Protein AF-A0A2P2JLP2-F1 (afdb_monomer_lite)

Sequence (173 aa):
MVKIVRNCPPEFKEYYVQMQAAKRSQAPLPSQVKDDQTVLDKSVADQVSIWKSSRGLSDKVVTNHVCSGETCSYNQIGDAFICEKTGNVHVCDDTCREVIMDPANELLVCTISGRCFDRLLLPSEMETDNDQQQGGVTDEVEPFMGSGRFARAYLLGYNCDDEKELEAALRFC

InterPro domains:
  IPR052121 F-box Protein Family Substrate Recognition Components [PTHR46550] (1-171)

Structure (mmCIF, N/CA/C/O backbone):
data_AF-A0A2P2JLP2-F1
#
_entry.id   AF-A0A2P2JLP2-F1
#
loop_
_atom_site.group_PDB
_atom_site.id
_atom_site.type_symbol
_atom_site.label_atom_id
_atom_site.label_alt_id
_atom_site.label_comp_id
_atom_site.label_asym_id
_atom_site.label_entity_id
_atom_site.label_seq_id
_atom_site.pdbx_PDB_ins_code
_atom_site.Cartn_x
_atom_site.Cartn_y
_atom_site.Cartn_z
_atom_site.occupancy
_atom_site.B_iso_or_equiv
_atom_site.auth_seq_id
_atom_site.auth_comp_id
_atom_site.auth_asym_id
_atom_site.auth_atom_id
_atom_site.pdbx_PDB_model_num
ATOM 1 N N . MET A 1 1 ? -31.119 5.084 48.949 1.00 47.19 1 MET A N 1
ATOM 2 C CA . MET A 1 1 ? -30.765 3.724 49.418 1.00 47.19 1 MET A CA 1
ATOM 3 C C . MET A 1 1 ? -31.632 2.709 48.691 1.00 47.19 1 MET A C 1
ATOM 5 O O . MET A 1 1 ? -32.851 2.823 48.710 1.00 47.19 1 MET A O 1
ATOM 9 N N . VAL A 1 2 ? -30.984 1.821 47.940 1.00 48.03 2 VAL A N 1
ATOM 10 C CA . VAL A 1 2 ? -31.560 0.999 46.865 1.00 48.03 2 VAL A CA 1
ATOM 11 C C . VAL A 1 2 ? -32.490 -0.090 47.419 1.00 48.03 2 VAL A C 1
ATOM 13 O O . VAL A 1 2 ? -32.159 -0.766 48.387 1.00 48.03 2 VAL A O 1
ATOM 16 N N . LYS A 1 3 ? -33.651 -0.270 46.776 1.00 55.19 3 LYS A N 1
ATOM 17 C CA . LYS A 1 3 ? -34.741 -1.205 47.128 1.00 55.19 3 LYS A CA 1
ATOM 18 C C . LYS A 1 3 ? -34.340 -2.694 47.223 1.00 55.19 3 LYS A C 1
ATOM 20 O O . LYS A 1 3 ? -35.139 -3.484 47.710 1.00 55.19 3 LYS A O 1
ATOM 25 N N . ILE A 1 4 ? -33.134 -3.074 46.794 1.00 56.56 4 ILE A N 1
ATOM 26 C CA . ILE A 1 4 ? -32.691 -4.473 46.648 1.00 56.56 4 ILE A CA 1
ATOM 27 C C . ILE A 1 4 ? -32.488 -5.168 48.005 1.00 56.56 4 ILE A C 1
ATOM 29 O O . ILE A 1 4 ? -32.814 -6.340 48.147 1.00 56.56 4 ILE A O 1
ATOM 33 N N . VAL A 1 5 ? -32.058 -4.445 49.045 1.00 59.44 5 VAL A N 1
ATOM 34 C CA . VAL A 1 5 ? -31.789 -5.047 50.371 1.00 59.44 5 VAL A CA 1
ATOM 35 C C . VAL A 1 5 ? -33.077 -5.302 51.180 1.00 59.44 5 VAL A C 1
ATOM 37 O O . VAL A 1 5 ? -33.027 -5.893 52.255 1.00 59.44 5 VAL A O 1
ATOM 40 N N . ARG A 1 6 ? -34.254 -4.876 50.691 1.00 63.59 6 ARG A N 1
ATOM 41 C CA . ARG A 1 6 ? -35.529 -5.063 51.414 1.00 63.59 6 ARG A CA 1
ATOM 42 C C . ARG A 1 6 ? -36.109 -6.478 51.305 1.00 63.59 6 ARG A C 1
ATOM 44 O O . ARG A 1 6 ? -36.812 -6.874 52.224 1.00 63.59 6 ARG A O 1
ATOM 51 N N . ASN A 1 7 ? -35.784 -7.233 50.252 1.00 70.69 7 ASN A N 1
ATOM 52 C CA . ASN A 1 7 ? -36.360 -8.563 49.980 1.00 70.69 7 ASN A CA 1
ATOM 53 C C . ASN A 1 7 ? -35.335 -9.710 50.104 1.00 70.69 7 ASN A C 1
ATOM 55 O O . ASN A 1 7 ? -35.496 -10.759 49.488 1.00 70.69 7 ASN A O 1
ATOM 59 N N . CYS A 1 8 ? -34.260 -9.508 50.866 1.00 72.12 8 CYS A N 1
ATOM 60 C CA . CYS A 1 8 ? -33.203 -10.501 51.052 1.00 72.12 8 CYS A CA 1
ATOM 61 C C . CYS A 1 8 ? -33.452 -11.347 52.316 1.00 72.12 8 CYS A C 1
ATOM 63 O O . CYS A 1 8 ? -33.751 -10.759 53.362 1.00 72.12 8 CYS A O 1
ATOM 65 N N . PRO A 1 9 ? -33.261 -12.683 52.275 1.00 84.12 9 PRO A N 1
ATOM 66 C CA . PRO A 1 9 ? -33.209 -13.509 53.480 1.00 84.12 9 PRO A CA 1
ATOM 67 C C . PRO A 1 9 ? -32.159 -12.974 54.471 1.00 84.12 9 PRO A C 1
ATOM 69 O O . PRO A 1 9 ? -31.091 -12.526 54.040 1.00 84.12 9 PRO A O 1
ATOM 72 N N . PRO A 1 10 ? -32.424 -13.000 55.790 1.00 80.75 10 PRO A N 1
ATOM 73 C CA . PRO A 1 10 ? -31.551 -12.370 56.784 1.00 80.75 10 PRO A CA 1
ATOM 74 C C . PRO A 1 10 ? -30.131 -12.951 56.773 1.00 80.75 10 PRO A C 1
ATOM 76 O O . PRO A 1 10 ? -29.173 -12.208 56.963 1.00 80.75 10 PRO A O 1
ATOM 79 N N . GLU A 1 11 ? -30.004 -14.238 56.454 1.00 87.38 11 GLU A N 1
ATOM 80 C CA . GLU A 1 11 ? -28.748 -14.996 56.401 1.00 87.38 11 GLU A CA 1
ATOM 81 C C . GLU A 1 11 ? -27.769 -14.478 55.339 1.00 87.38 11 GLU A C 1
ATOM 83 O O . GLU A 1 11 ? -26.558 -14.564 55.515 1.00 87.38 11 GLU A O 1
ATOM 88 N N . PHE A 1 12 ? -28.274 -13.877 54.255 1.00 82.81 12 PHE A N 1
ATOM 89 C CA . PHE A 1 12 ? -27.436 -13.392 53.154 1.00 82.81 12 PHE A CA 1
ATOM 90 C C . PHE A 1 12 ? -27.274 -11.873 53.122 1.00 82.81 12 PHE A C 1
ATOM 92 O O . PHE A 1 12 ? -26.545 -11.336 52.287 1.00 82.81 12 PHE A O 1
ATOM 99 N N . LYS A 1 13 ? -27.938 -11.154 54.030 1.00 83.56 13 LYS A N 1
ATOM 100 C CA . LYS A 1 13 ? -28.022 -9.690 54.000 1.00 83.56 13 LYS A CA 1
ATOM 101 C C . LYS A 1 13 ? -26.647 -9.024 54.027 1.00 83.56 13 LYS A C 1
ATOM 103 O O . LYS A 1 13 ? -26.425 -8.050 53.311 1.00 83.56 13 LYS A O 1
ATOM 108 N N . GLU A 1 14 ? -25.728 -9.565 54.817 1.00 83.88 14 GLU A N 1
ATOM 109 C CA . GLU A 1 14 ? -24.371 -9.040 54.962 1.00 83.88 14 GLU A CA 1
ATOM 110 C C . GLU A 1 14 ? -23.555 -9.203 53.671 1.00 83.88 14 GLU A C 1
ATOM 112 O O . GLU A 1 14 ? -22.922 -8.248 53.214 1.00 83.88 14 GLU A O 1
ATOM 117 N N . TYR A 1 15 ? -23.688 -10.349 52.995 1.00 81.69 15 TYR A N 1
ATOM 118 C CA . TYR A 1 15 ? -23.082 -10.581 51.682 1.00 81.69 15 TYR A CA 1
ATOM 119 C C . TYR A 1 15 ? -23.616 -9.613 50.618 1.00 81.69 15 TYR A C 1
ATOM 121 O O . TYR A 1 15 ? -22.833 -9.050 49.854 1.00 81.69 15 TYR A O 1
ATOM 129 N N . TYR A 1 16 ? -24.927 -9.345 50.586 1.00 80.06 16 TYR A N 1
ATOM 130 C CA . TYR A 1 16 ? -25.502 -8.384 49.634 1.00 80.06 16 TYR A CA 1
ATOM 131 C C . TYR A 1 16 ? -25.070 -6.937 49.906 1.00 80.06 16 TYR A C 1
ATOM 133 O O . TYR A 1 16 ? -24.865 -6.173 48.960 1.00 80.06 16 TYR A O 1
ATOM 141 N N . VAL A 1 17 ? -24.883 -6.558 51.175 1.00 82.62 17 VAL A N 1
ATOM 142 C CA . VAL A 1 17 ? -24.336 -5.242 51.546 1.00 82.62 17 VAL A CA 1
ATOM 143 C C . VAL A 1 17 ? -22.890 -5.108 51.067 1.00 82.62 17 VAL A C 1
ATOM 145 O O . VAL A 1 17 ? -22.550 -4.106 50.436 1.00 82.62 17 VAL A O 1
ATOM 148 N N . GLN A 1 18 ? -22.056 -6.127 51.292 1.00 83.50 18 GLN A N 1
ATOM 149 C CA . GLN A 1 18 ? -20.671 -6.145 50.815 1.00 83.50 18 GLN A CA 1
ATOM 150 C C . GLN A 1 18 ? -20.589 -6.136 49.282 1.00 83.50 18 GLN A C 1
ATOM 152 O O . GLN A 1 18 ? -19.786 -5.397 48.714 1.00 83.50 18 GLN A O 1
ATOM 157 N N . MET A 1 19 ? -21.455 -6.887 48.595 1.00 80.75 19 MET A N 1
ATOM 158 C CA . MET A 1 19 ? -21.520 -6.917 47.131 1.00 80.75 19 MET A CA 1
ATOM 159 C C . MET A 1 19 ? -21.880 -5.545 46.547 1.00 80.75 19 MET A C 1
ATOM 161 O O . MET A 1 19 ? -21.266 -5.104 45.572 1.00 80.75 19 MET A O 1
ATOM 165 N N . GLN A 1 20 ? -22.831 -4.839 47.170 1.00 78.12 20 GLN A N 1
ATOM 166 C CA . GLN A 1 20 ? -23.214 -3.489 46.763 1.00 78.12 20 GLN A CA 1
ATOM 167 C C . GLN A 1 20 ? -22.106 -2.466 47.054 1.00 78.12 20 GLN A C 1
ATOM 169 O O . GLN A 1 20 ? -21.838 -1.607 46.214 1.00 78.12 20 GLN A O 1
ATOM 174 N N . ALA A 1 21 ? -21.440 -2.570 48.207 1.00 81.38 21 ALA A N 1
ATOM 175 C CA . ALA A 1 21 ? -20.306 -1.716 48.558 1.00 81.38 21 ALA A CA 1
ATOM 176 C C . ALA A 1 21 ? -19.130 -1.904 47.586 1.00 81.38 21 ALA A C 1
ATOM 178 O O . ALA A 1 21 ? -18.504 -0.931 47.172 1.00 81.38 21 ALA A O 1
ATOM 179 N N . ALA A 1 22 ? -18.886 -3.146 47.163 1.00 80.81 22 ALA A N 1
ATOM 180 C CA . ALA A 1 22 ? -17.838 -3.490 46.213 1.00 80.81 22 ALA A CA 1
ATOM 181 C C . ALA A 1 22 ? -18.178 -3.127 44.756 1.00 80.81 22 ALA A C 1
ATOM 183 O O . ALA A 1 22 ? -17.314 -3.266 43.894 1.00 80.81 22 ALA A O 1
ATOM 184 N N . LYS A 1 23 ? -19.422 -2.708 44.460 1.00 75.00 23 LYS A N 1
ATOM 185 C CA . LYS A 1 23 ? -19.925 -2.371 43.111 1.00 75.00 23 LYS A CA 1
ATOM 186 C C . LYS A 1 23 ? -19.649 -3.439 42.036 1.00 75.00 23 LYS A C 1
ATOM 188 O O . LYS A 1 23 ? -19.730 -3.141 40.850 1.00 75.00 23 LYS A O 1
ATOM 193 N N . ARG A 1 24 ? -19.369 -4.692 42.426 1.00 65.44 24 ARG A N 1
ATOM 194 C CA . ARG A 1 24 ? -18.907 -5.767 41.519 1.00 65.44 24 ARG A CA 1
ATOM 195 C C . ARG A 1 24 ? -19.910 -6.127 40.422 1.00 65.44 24 ARG A C 1
ATOM 197 O O . ARG A 1 24 ? -19.515 -6.666 39.399 1.00 65.44 24 ARG A O 1
ATOM 204 N N . SER A 1 25 ? -21.189 -5.837 40.638 1.00 66.94 25 SER A N 1
ATOM 205 C CA . SER A 1 25 ? -22.283 -6.107 39.701 1.00 66.94 25 SER A CA 1
ATOM 206 C C . SER A 1 25 ? -22.860 -4.841 39.057 1.00 66.94 25 SER A C 1
ATOM 208 O O . SER A 1 25 ? -23.899 -4.912 38.405 1.00 66.94 25 SER A O 1
ATOM 210 N N . GLN A 1 26 ? -22.249 -3.671 39.274 1.00 71.31 26 GLN A N 1
ATOM 211 C CA . GLN A 1 26 ? -22.705 -2.419 38.680 1.00 71.31 26 GLN A CA 1
ATOM 212 C C . GLN A 1 26 ? -21.842 -2.105 37.458 1.00 71.31 26 GLN A C 1
ATOM 214 O O . GLN A 1 26 ? -20.636 -1.906 37.589 1.00 71.31 26 GLN A O 1
ATOM 219 N N . ALA A 1 27 ? -22.463 -2.041 36.278 1.00 73.50 27 ALA A N 1
ATOM 220 C CA . ALA A 1 27 ? -21.792 -1.516 35.096 1.00 73.50 27 ALA A CA 1
ATOM 221 C C . ALA A 1 27 ? -21.306 -0.081 35.392 1.00 73.50 27 ALA A C 1
ATOM 223 O O . ALA A 1 27 ? -22.061 0.691 36.003 1.00 73.50 27 ALA A O 1
ATOM 224 N N . PRO A 1 28 ? -20.071 0.286 35.007 1.00 75.00 28 PRO A N 1
ATOM 225 C CA . PRO A 1 28 ? -19.600 1.657 35.134 1.00 75.00 28 PRO A CA 1
ATOM 226 C C . PRO A 1 28 ? -20.575 2.618 34.449 1.00 75.00 28 PRO A C 1
ATOM 228 O O . PRO A 1 28 ? -21.201 2.279 33.444 1.00 75.00 28 PRO A O 1
ATOM 231 N N . LEU A 1 29 ? -20.722 3.826 34.993 1.00 76.31 29 LEU A N 1
ATOM 232 C CA . LEU A 1 29 ? -21.525 4.847 34.327 1.00 76.31 29 LEU A CA 1
ATOM 233 C C . LEU A 1 29 ? -20.858 5.214 32.992 1.00 76.31 29 LEU A C 1
ATOM 235 O O . LEU A 1 29 ? -19.636 5.350 32.980 1.00 76.31 29 LEU A O 1
ATOM 239 N N . PRO A 1 30 ? -21.613 5.467 31.907 1.00 69.56 30 PRO A N 1
ATOM 240 C CA . PRO A 1 30 ? -21.033 5.867 30.621 1.00 69.56 30 PRO A CA 1
ATOM 241 C C . PRO A 1 30 ? -20.102 7.087 30.717 1.00 69.56 30 PRO A C 1
ATOM 243 O O . PRO A 1 30 ? -19.126 7.175 29.994 1.00 69.56 30 PRO A O 1
ATOM 246 N N . SER A 1 31 ? -20.344 7.998 31.666 1.00 75.56 31 SER A N 1
ATOM 247 C CA . SER A 1 31 ? -19.477 9.155 31.939 1.00 75.56 31 SER A CA 1
ATOM 248 C C . SER A 1 31 ? -18.166 8.827 32.669 1.00 75.56 31 SER A C 1
ATOM 250 O O . SER A 1 31 ? -17.274 9.668 32.737 1.00 75.56 31 SER A O 1
ATOM 252 N N . GLN A 1 32 ? -18.060 7.638 33.268 1.00 71.06 32 GLN A N 1
ATOM 253 C CA . GLN A 1 32 ? -16.859 7.125 33.937 1.00 71.06 32 GLN A CA 1
ATOM 254 C C . GLN A 1 32 ? -16.049 6.193 33.034 1.00 71.06 32 GLN A C 1
ATOM 256 O O . GLN A 1 32 ? -14.883 5.925 33.327 1.00 71.06 32 GLN A O 1
ATOM 261 N N . VAL A 1 33 ? -16.654 5.707 31.950 1.00 68.88 33 VAL A N 1
ATOM 262 C CA . VAL A 1 33 ? -15.951 5.000 30.887 1.00 68.88 33 VAL A CA 1
ATOM 263 C C . VAL A 1 33 ? -15.323 6.063 29.991 1.00 68.88 33 VAL A C 1
ATOM 265 O O . VAL A 1 33 ? -16.008 6.724 29.217 1.00 68.88 33 VAL A O 1
ATOM 268 N N . LYS A 1 34 ? -14.012 6.280 30.122 1.00 64.25 34 LYS A N 1
ATOM 269 C CA . LYS A 1 34 ? -13.259 6.993 29.086 1.00 64.25 34 LYS A CA 1
ATOM 270 C C . LYS A 1 34 ? -13.116 6.052 27.890 1.00 64.25 34 LYS A C 1
ATOM 272 O O . LYS A 1 34 ? -12.135 5.322 27.803 1.00 64.25 34 LYS A O 1
ATOM 277 N N . ASP A 1 35 ? -14.094 6.083 26.989 1.00 58.56 35 ASP A N 1
ATOM 278 C CA . ASP A 1 35 ? -14.031 5.418 25.674 1.00 58.56 35 ASP A CA 1
ATOM 279 C C . ASP A 1 35 ? -13.001 6.065 24.725 1.00 58.56 35 ASP A C 1
ATOM 281 O O . ASP A 1 35 ? -12.793 5.597 23.604 1.00 58.56 35 ASP A O 1
ATOM 285 N N . ASP A 1 36 ? -12.293 7.100 25.192 1.00 56.56 36 ASP A N 1
ATOM 286 C CA . ASP A 1 36 ? -11.237 7.822 24.470 1.00 56.56 36 ASP A CA 1
ATOM 287 C C . ASP A 1 36 ? -10.042 6.933 24.056 1.00 56.56 36 ASP A C 1
ATOM 289 O O . ASP A 1 36 ? -9.145 7.392 23.351 1.00 56.56 36 ASP A O 1
ATOM 293 N N . GLN A 1 37 ? -10.001 5.672 24.501 1.00 56.06 37 GLN A N 1
ATOM 294 C CA . GLN A 1 37 ? -8.979 4.681 24.150 1.00 56.06 37 GLN A CA 1
ATOM 295 C C . GLN A 1 37 ? -9.568 3.393 23.578 1.00 56.06 37 GLN A C 1
ATOM 297 O O . GLN A 1 37 ? -8.967 2.324 23.691 1.00 56.06 37 GLN A O 1
ATOM 302 N N . THR A 1 38 ? -10.712 3.470 22.899 1.00 58.44 38 THR A N 1
ATOM 303 C CA . THR A 1 38 ? -10.917 2.513 21.812 1.00 58.44 38 THR A CA 1
ATOM 304 C C . THR A 1 38 ? -9.807 2.784 20.797 1.00 58.44 38 THR A C 1
ATOM 306 O O . THR A 1 38 ? -9.875 3.715 19.997 1.00 58.44 38 THR A O 1
ATOM 309 N N . VAL A 1 39 ? -8.702 2.038 20.907 1.00 59.53 39 VAL A N 1
ATOM 310 C CA . VAL A 1 39 ? -7.671 1.969 19.872 1.00 59.53 39 VAL A CA 1
ATOM 311 C C . VAL A 1 39 ? -8.372 1.334 18.683 1.00 59.53 39 VAL A C 1
ATOM 313 O O . VAL A 1 39 ? -8.396 0.122 18.517 1.00 59.53 39 VAL A O 1
ATOM 316 N N . LEU A 1 40 ? -9.082 2.163 17.924 1.00 64.12 40 LEU A N 1
ATOM 317 C CA . LEU A 1 40 ? -9.552 1.786 16.615 1.00 64.12 40 LEU A CA 1
ATOM 318 C C . LEU A 1 40 ? -8.276 1.616 15.808 1.00 64.12 40 LEU A C 1
ATOM 320 O O . LEU A 1 40 ? -7.573 2.600 15.560 1.00 64.12 40 LEU A O 1
ATOM 324 N N . ASP A 1 41 ? -7.963 0.373 15.454 1.00 67.56 41 ASP A N 1
ATOM 325 C CA . ASP A 1 41 ? -6.967 0.076 14.439 1.00 67.56 41 ASP A CA 1
ATOM 326 C C . ASP A 1 41 ? -7.446 0.742 13.149 1.00 67.56 41 ASP A C 1
ATOM 328 O O . ASP A 1 41 ? -8.289 0.230 12.414 1.00 67.56 41 ASP A O 1
ATOM 332 N N . LYS A 1 42 ? -6.983 1.974 12.936 1.00 78.44 42 LYS A N 1
ATOM 333 C CA . LYS A 1 42 ? -7.318 2.758 11.755 1.00 78.44 42 LYS A CA 1
ATOM 334 C C . LYS A 1 42 ? -6.727 2.034 10.564 1.00 78.44 42 LYS A C 1
ATOM 336 O O . LYS A 1 42 ? -5.518 1.778 10.545 1.00 78.44 42 LYS A O 1
ATOM 341 N N . SER A 1 43 ? -7.566 1.735 9.578 1.00 88.81 43 SER A N 1
ATOM 342 C CA . SER A 1 43 ? -7.105 1.111 8.344 1.00 88.81 43 SER A CA 1
ATOM 343 C C . SER A 1 43 ? -6.041 1.988 7.675 1.00 88.81 43 SER A C 1
ATOM 345 O O . SER A 1 43 ? -5.964 3.196 7.920 1.00 88.81 43 SER A O 1
ATOM 347 N N . VAL A 1 44 ? -5.226 1.407 6.792 1.00 89.50 44 VAL A N 1
ATOM 348 C CA . VAL A 1 44 ? -4.247 2.179 6.005 1.00 89.50 44 VAL A CA 1
ATOM 349 C C . VAL A 1 44 ? -4.941 3.326 5.258 1.00 89.50 44 VAL A C 1
ATOM 351 O O . VAL A 1 44 ? -4.441 4.448 5.251 1.00 89.50 44 VAL A O 1
ATOM 354 N N . ALA A 1 45 ? -6.148 3.096 4.731 1.00 88.00 45 ALA A N 1
ATOM 355 C CA . ALA A 1 45 ? -6.950 4.127 4.072 1.00 88.00 45 ALA A CA 1
ATOM 356 C C . ALA A 1 45 ? -7.338 5.286 5.013 1.00 88.00 45 ALA A C 1
ATOM 358 O O . ALA A 1 45 ? -7.279 6.457 4.619 1.00 88.00 45 ALA A O 1
ATOM 359 N N . ASP A 1 46 ? -7.678 4.989 6.269 1.00 89.88 46 ASP A N 1
ATOM 360 C CA . ASP A 1 46 ? -7.990 6.013 7.272 1.00 89.88 46 ASP A CA 1
ATOM 361 C C . ASP A 1 46 ? -6.744 6.822 7.643 1.00 89.88 46 ASP A C 1
ATOM 363 O O . ASP A 1 46 ? -6.795 8.050 7.736 1.00 89.88 46 ASP A O 1
ATOM 367 N N . GLN A 1 47 ? -5.603 6.151 7.811 1.00 90.06 47 GLN A N 1
ATOM 368 C CA . GLN A 1 47 ? -4.325 6.802 8.103 1.00 90.06 47 GLN A CA 1
ATOM 369 C C . GLN A 1 47 ? -3.886 7.718 6.952 1.00 90.06 47 GLN A C 1
ATOM 371 O O . GLN A 1 47 ? -3.509 8.865 7.195 1.00 90.06 47 GLN A O 1
ATOM 376 N N . VAL A 1 48 ? -4.030 7.263 5.703 1.00 91.19 48 VAL A N 1
ATOM 377 C CA . VAL A 1 48 ? -3.802 8.065 4.490 1.00 91.19 48 VAL A CA 1
ATOM 378 C C . VAL A 1 48 ? -4.710 9.298 4.478 1.00 91.19 48 VAL A C 1
ATOM 380 O O . VAL A 1 48 ? -4.244 10.406 4.215 1.00 91.19 48 VAL A O 1
ATOM 383 N N . SER A 1 49 ? -5.995 9.143 4.802 1.00 89.81 49 SER A N 1
ATOM 384 C CA . SER A 1 49 ? -6.969 10.246 4.799 1.00 89.81 49 SER A CA 1
ATOM 385 C C . SER A 1 49 ? -6.667 11.295 5.876 1.00 89.81 49 SER A C 1
ATOM 387 O O . SER A 1 49 ? -6.720 12.506 5.628 1.00 89.81 49 SER A O 1
ATOM 389 N N . ILE A 1 50 ? -6.275 10.847 7.070 1.00 89.81 50 ILE A N 1
ATOM 390 C CA . ILE A 1 50 ? -5.839 11.723 8.164 1.00 89.81 50 ILE A CA 1
ATOM 391 C C . ILE A 1 50 ? -4.554 12.455 7.774 1.00 89.81 50 ILE A C 1
ATOM 393 O O . ILE A 1 50 ? -4.451 13.667 7.957 1.00 89.81 50 ILE A O 1
ATOM 397 N N . TRP A 1 51 ? -3.594 11.750 7.182 1.00 91.19 51 TRP A N 1
ATOM 398 C CA . TRP A 1 51 ? -2.347 12.354 6.736 1.00 91.19 51 TRP A CA 1
ATOM 399 C C . TRP A 1 51 ? -2.584 13.423 5.660 1.00 91.19 51 TRP A C 1
ATOM 401 O O . TRP A 1 51 ? -2.107 14.551 5.805 1.00 91.19 51 TRP A O 1
ATOM 411 N N . LYS A 1 52 ? -3.399 13.126 4.636 1.00 90.75 52 LYS A N 1
ATOM 412 C CA . LYS A 1 52 ? -3.760 14.092 3.582 1.00 90.75 52 LYS A CA 1
ATOM 413 C C . LYS A 1 52 ? -4.415 15.341 4.166 1.00 90.75 52 LYS A C 1
ATOM 415 O O . LYS A 1 52 ? -4.002 16.456 3.846 1.00 90.75 52 LYS A O 1
ATOM 420 N N . SER A 1 53 ? -5.382 15.164 5.070 1.00 88.69 53 SER A N 1
ATOM 421 C CA . SER A 1 53 ? -6.074 16.291 5.707 1.00 88.69 53 SER A CA 1
ATOM 422 C C . SER A 1 53 ? -5.143 17.128 6.593 1.00 88.69 53 SER A C 1
ATOM 424 O O . SER A 1 53 ? -5.208 18.354 6.535 1.00 88.69 53 SER A O 1
ATOM 426 N N . SER A 1 54 ? -4.203 16.504 7.315 1.00 88.88 54 SER A N 1
ATOM 427 C CA . SER A 1 54 ? -3.193 17.215 8.118 1.00 88.88 54 SER A CA 1
ATOM 428 C C . SER A 1 54 ? -2.267 18.120 7.294 1.00 88.88 54 SER A C 1
ATOM 430 O O . SER A 1 54 ? -1.797 19.139 7.796 1.00 88.88 54 SER A O 1
ATOM 432 N N . ARG A 1 55 ? -2.038 17.782 6.017 1.00 88.06 55 ARG A N 1
ATOM 433 C CA . ARG A 1 55 ? -1.225 18.573 5.079 1.00 88.06 55 ARG A CA 1
ATOM 434 C C . ARG A 1 55 ? -2.047 19.497 4.178 1.00 88.06 55 ARG A C 1
ATOM 436 O O . ARG A 1 55 ? -1.483 20.163 3.315 1.00 88.06 55 ARG A O 1
ATOM 443 N N . GLY A 1 56 ? -3.367 19.546 4.360 1.00 86.19 56 GLY A N 1
ATOM 444 C CA . GLY A 1 56 ? -4.265 20.339 3.519 1.00 86.19 56 GLY A CA 1
ATOM 445 C C . GLY A 1 56 ? -4.359 19.842 2.072 1.00 86.19 56 GLY A C 1
ATOM 446 O O . GLY A 1 56 ? -4.776 20.595 1.193 1.00 86.19 56 GLY A O 1
ATOM 447 N N . LEU A 1 57 ? -3.981 18.587 1.810 1.00 84.12 57 LEU A N 1
ATOM 448 C CA . LEU A 1 57 ? -4.106 17.969 0.494 1.00 84.12 57 LEU A CA 1
ATOM 449 C C . LEU A 1 57 ? -5.568 17.554 0.292 1.00 84.12 57 LEU A C 1
ATOM 451 O O . LEU A 1 57 ? -6.081 16.670 0.977 1.00 84.12 57 LEU A O 1
ATOM 455 N N . SER A 1 58 ? -6.255 18.231 -0.628 1.00 70.25 58 SER A N 1
ATOM 456 C CA . SER A 1 58 ? -7.623 17.887 -1.029 1.00 70.25 58 SER A CA 1
ATOM 457 C C . SER A 1 58 ? -7.616 16.876 -2.172 1.00 70.25 58 SER A C 1
ATOM 459 O O . SER A 1 58 ? -6.716 16.926 -3.003 1.00 70.25 58 SER A O 1
ATOM 461 N N . ASP A 1 59 ? -8.670 16.071 -2.299 1.00 65.25 59 ASP A N 1
ATOM 462 C CA . ASP A 1 59 ? -8.856 15.064 -3.364 1.00 65.25 59 ASP A CA 1
ATOM 463 C C . ASP A 1 59 ? -9.072 15.657 -4.779 1.00 65.25 59 ASP A C 1
ATOM 465 O O . ASP A 1 59 ? -9.614 15.030 -5.686 1.00 65.25 59 ASP A O 1
ATOM 469 N N . LYS A 1 60 ? -8.688 16.921 -4.981 1.00 67.12 60 LYS A N 1
ATOM 470 C CA . LYS A 1 60 ? -8.736 17.583 -6.279 1.00 67.12 60 LYS A CA 1
ATOM 471 C C . LYS A 1 60 ? -7.561 17.093 -7.109 1.00 67.12 60 LYS A C 1
ATOM 473 O O . LYS A 1 60 ? -6.411 17.243 -6.708 1.00 67.12 60 LYS A O 1
ATOM 478 N N . VAL A 1 61 ? -7.868 16.567 -8.290 1.00 63.41 61 VAL A N 1
ATOM 479 C CA . VAL A 1 61 ? -6.868 16.121 -9.260 1.00 63.41 61 VAL A CA 1
ATOM 480 C C . VAL A 1 61 ? -5.940 17.288 -9.599 1.00 63.41 61 VAL A C 1
ATOM 482 O O . VAL A 1 61 ? -6.351 18.272 -10.217 1.00 63.41 61 VAL A O 1
ATOM 485 N N . VAL A 1 62 ? -4.681 17.190 -9.173 1.00 67.81 62 VAL A N 1
ATOM 486 C CA . VAL A 1 62 ? -3.639 18.157 -9.521 1.00 67.81 62 VAL A CA 1
ATOM 487 C C . VAL A 1 62 ? -3.230 17.894 -10.969 1.00 67.81 62 VAL A C 1
ATOM 489 O O . VAL A 1 62 ? -2.407 17.031 -11.247 1.00 67.81 62 VAL A O 1
ATOM 492 N N . THR A 1 63 ? -3.816 18.630 -11.913 1.00 65.38 63 THR A N 1
ATOM 493 C CA . THR A 1 63 ? -3.613 18.416 -13.360 1.00 65.38 63 THR A CA 1
ATOM 494 C C . THR A 1 63 ? -2.216 18.785 -13.862 1.00 65.38 63 THR A C 1
ATOM 496 O O . THR A 1 63 ? -1.838 18.383 -14.955 1.00 65.38 63 THR A O 1
ATOM 499 N N . ASN A 1 64 ? -1.440 19.541 -13.082 1.00 71.88 64 ASN A N 1
ATOM 500 C CA . ASN A 1 64 ? -0.138 20.074 -13.505 1.00 71.88 64 ASN A CA 1
ATOM 501 C C . ASN A 1 64 ? 1.055 19.259 -12.988 1.00 71.88 64 ASN A C 1
ATOM 503 O O . ASN A 1 64 ? 2.192 19.722 -13.068 1.00 71.88 64 ASN A O 1
ATOM 507 N N . HIS A 1 65 ? 0.811 18.082 -12.413 1.00 81.12 65 HIS A N 1
ATOM 508 C CA . HIS A 1 65 ? 1.867 17.263 -11.845 1.00 81.12 65 HIS A CA 1
ATOM 509 C C . HIS A 1 65 ? 1.654 15.787 -12.167 1.00 81.12 65 HIS A C 1
ATOM 511 O O . HIS A 1 65 ? 0.644 15.195 -11.796 1.00 81.12 65 HIS A O 1
ATOM 517 N N . VAL A 1 66 ? 2.647 15.197 -12.825 1.00 83.50 66 VAL A N 1
ATOM 518 C CA . VAL A 1 66 ? 2.740 13.754 -13.031 1.00 83.50 66 VAL A CA 1
ATOM 519 C C . VAL A 1 66 ? 3.669 13.215 -11.954 1.00 83.50 66 VAL A C 1
ATOM 521 O O . VAL A 1 66 ? 4.830 13.616 -11.887 1.00 83.50 66 VAL A O 1
ATOM 524 N N . CYS A 1 67 ? 3.138 12.361 -11.083 1.00 85.31 67 CYS A N 1
ATOM 525 C CA . CYS A 1 67 ? 3.932 11.734 -10.037 1.00 85.31 67 CYS A CA 1
ATOM 526 C C . CYS A 1 67 ? 4.904 10.737 -10.667 1.00 85.31 67 CYS A C 1
ATOM 528 O O . CYS A 1 67 ? 4.461 9.843 -11.375 1.00 85.31 67 CYS A O 1
ATOM 530 N N . SER A 1 68 ? 6.196 10.890 -10.385 1.00 83.62 68 SER A N 1
ATOM 531 C CA . SER A 1 68 ? 7.234 9.906 -10.710 1.00 83.62 68 SER A CA 1
ATOM 532 C C . SER A 1 68 ? 8.110 9.656 -9.486 1.00 83.62 68 SER A C 1
ATOM 534 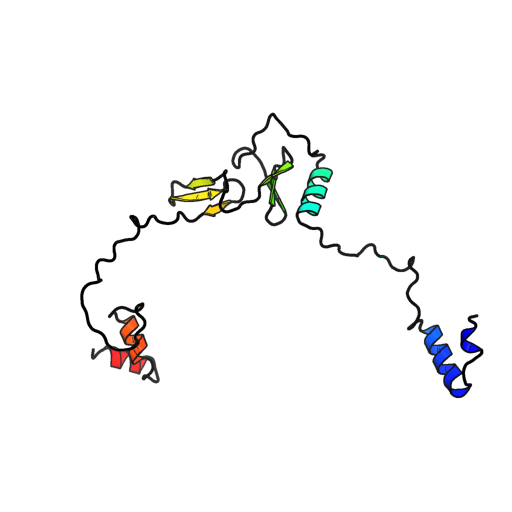O O . SER A 1 68 ? 8.173 10.513 -8.597 1.00 83.62 68 SER A O 1
ATOM 536 N N . GLY A 1 69 ? 8.777 8.503 -9.409 1.00 81.12 69 GLY A N 1
ATOM 537 C CA . GLY A 1 69 ? 9.701 8.198 -8.305 1.00 81.12 69 GLY A CA 1
ATOM 538 C C . GLY A 1 69 ? 10.913 9.131 -8.225 1.00 81.12 69 GLY A C 1
ATOM 539 O O . GLY A 1 69 ? 11.446 9.361 -7.148 1.00 81.12 69 GLY A O 1
ATOM 540 N N . GLU A 1 70 ? 11.304 9.750 -9.340 1.00 80.88 70 GLU A N 1
ATOM 541 C CA . GLU A 1 70 ? 12.491 10.614 -9.407 1.00 80.88 70 GLU A CA 1
ATOM 542 C C . GLU A 1 70 ? 12.215 12.074 -9.009 1.00 80.88 70 GLU A C 1
ATOM 544 O O . GLU A 1 70 ? 13.080 12.759 -8.466 1.00 80.88 70 GLU A O 1
ATOM 549 N N . THR A 1 71 ? 11.013 12.587 -9.293 1.00 84.75 71 THR A N 1
ATOM 550 C CA . THR A 1 71 ? 10.694 14.024 -9.138 1.00 84.75 71 THR A CA 1
ATOM 551 C C . THR A 1 71 ? 9.897 14.348 -7.871 1.00 84.75 71 THR A C 1
ATOM 553 O O . THR A 1 71 ? 9.689 15.525 -7.519 1.00 84.75 71 THR A O 1
ATOM 556 N N . CYS A 1 72 ? 9.415 13.313 -7.185 1.00 89.19 72 CYS A N 1
ATOM 557 C CA . CYS A 1 72 ? 8.492 13.420 -6.064 1.00 89.19 72 CYS A CA 1
ATOM 558 C C . CYS A 1 72 ? 9.075 12.806 -4.803 1.00 89.19 72 CYS A C 1
ATOM 560 O O . CYS A 1 72 ? 9.659 11.730 -4.836 1.00 89.19 72 CYS A O 1
ATOM 562 N N . SER A 1 73 ? 8.833 13.464 -3.673 1.00 90.38 73 SER A N 1
ATOM 563 C CA . SER A 1 73 ? 8.981 12.847 -2.363 1.00 90.38 73 SER A CA 1
ATOM 564 C C . SER A 1 73 ? 7.699 12.098 -1.997 1.00 90.38 73 SER A C 1
ATOM 566 O O . SER A 1 73 ? 6.588 12.576 -2.263 1.00 90.38 73 SER A O 1
ATOM 568 N N . TYR A 1 74 ? 7.861 10.927 -1.381 1.00 91.81 74 TYR A N 1
ATOM 569 C CA . TYR A 1 74 ? 6.762 10.075 -0.934 1.00 91.81 74 TYR A CA 1
ATOM 570 C C . TYR A 1 74 ? 6.836 9.830 0.573 1.00 91.81 74 TYR A C 1
ATOM 572 O O . TYR A 1 74 ? 7.916 9.672 1.140 1.00 91.81 74 TYR A O 1
ATOM 580 N N . ASN A 1 75 ? 5.673 9.780 1.218 1.00 93.00 75 ASN A N 1
ATOM 581 C CA . ASN A 1 75 ? 5.513 9.340 2.597 1.00 93.00 75 ASN A CA 1
ATOM 582 C C . ASN A 1 75 ? 4.899 7.937 2.621 1.00 93.00 75 ASN A C 1
ATOM 584 O O . ASN A 1 75 ? 3.893 7.699 1.955 1.00 93.00 75 ASN A O 1
ATOM 588 N N . GLN A 1 76 ? 5.500 7.018 3.372 1.00 93.38 76 GLN A N 1
ATOM 589 C CA . GLN A 1 76 ? 5.031 5.639 3.459 1.00 93.38 76 GLN A CA 1
ATOM 590 C C . GLN A 1 76 ? 4.088 5.454 4.652 1.00 93.38 76 GLN A C 1
ATOM 592 O O . GLN A 1 76 ? 4.436 5.788 5.785 1.00 93.38 76 GLN A O 1
ATOM 597 N N . ILE A 1 77 ? 2.920 4.865 4.397 1.00 92.12 77 ILE A N 1
ATOM 598 C CA . ILE A 1 77 ? 1.977 4.395 5.414 1.00 92.12 77 ILE A CA 1
ATOM 599 C C . ILE A 1 77 ? 1.628 2.946 5.071 1.00 92.12 77 ILE A C 1
ATOM 601 O O . ILE A 1 77 ? 0.865 2.688 4.144 1.00 92.12 77 ILE A O 1
ATOM 605 N N . GLY A 1 78 ? 2.211 1.995 5.804 1.00 89.62 78 GLY A N 1
ATOM 606 C CA . GLY A 1 78 ? 2.076 0.571 5.494 1.00 89.62 78 GLY A CA 1
ATOM 607 C C . GLY A 1 78 ? 2.668 0.226 4.123 1.00 89.62 78 GLY A C 1
ATOM 608 O O . GLY A 1 78 ? 3.852 0.453 3.869 1.00 89.62 78 GLY A O 1
ATOM 609 N N . ASP A 1 79 ? 1.827 -0.318 3.253 1.00 89.06 79 ASP A N 1
ATOM 610 C CA . ASP A 1 79 ? 2.095 -0.700 1.864 1.00 89.06 79 ASP A CA 1
ATOM 611 C C . ASP A 1 79 ? 1.767 0.409 0.842 1.00 89.06 79 ASP A C 1
ATOM 613 O O . ASP A 1 79 ? 2.002 0.247 -0.358 1.00 89.06 79 ASP A O 1
ATOM 617 N N . ALA A 1 80 ? 1.260 1.555 1.307 1.00 92.25 80 ALA A N 1
ATOM 618 C CA . ALA A 1 80 ? 0.907 2.697 0.477 1.00 92.25 80 ALA A CA 1
ATOM 619 C C . ALA A 1 80 ? 1.962 3.815 0.551 1.00 92.25 80 ALA A C 1
ATOM 621 O O . ALA A 1 80 ? 2.396 4.227 1.629 1.00 92.25 80 ALA A O 1
ATOM 622 N N . PHE A 1 81 ? 2.319 4.369 -0.608 1.00 92.94 81 PHE A N 1
ATOM 623 C CA . PHE A 1 81 ? 3.252 5.488 -0.756 1.00 92.94 81 PHE A CA 1
ATOM 624 C C . PHE A 1 81 ? 2.502 6.725 -1.242 1.00 92.94 81 PHE A C 1
ATOM 626 O O . PHE A 1 81 ? 1.883 6.710 -2.300 1.00 92.94 81 PHE A O 1
ATOM 633 N N . ILE A 1 82 ? 2.545 7.818 -0.487 1.00 92.62 82 ILE A N 1
ATOM 634 C CA . ILE A 1 82 ? 1.749 9.017 -0.755 1.00 92.62 82 ILE A CA 1
ATOM 635 C C . ILE A 1 82 ? 2.660 10.143 -1.226 1.00 92.62 82 ILE A C 1
ATOM 637 O O . ILE A 1 82 ? 3.561 10.555 -0.499 1.00 92.62 82 ILE A O 1
ATOM 641 N N . CYS A 1 83 ? 2.415 10.679 -2.420 1.00 91.31 83 CYS A N 1
ATOM 642 C CA . CYS A 1 83 ? 3.153 11.828 -2.932 1.00 91.31 83 CYS A CA 1
ATOM 643 C C . CYS A 1 83 ? 2.908 13.058 -2.046 1.00 91.31 83 CYS A C 1
ATOM 645 O O . CYS A 1 83 ? 1.765 13.463 -1.832 1.00 91.31 83 CYS A O 1
ATOM 647 N N . GLU A 1 84 ? 3.971 13.711 -1.582 1.00 90.06 84 GLU A N 1
ATOM 648 C CA . GLU A 1 84 ? 3.850 14.883 -0.707 1.00 90.06 84 GLU A CA 1
ATOM 649 C C . GLU A 1 84 ? 3.314 16.135 -1.406 1.00 90.06 84 GL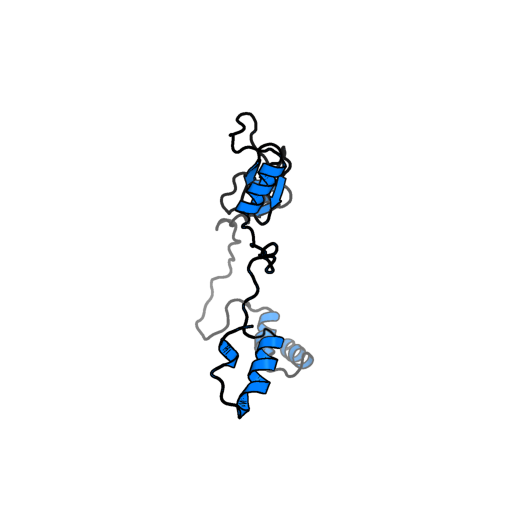U A C 1
ATOM 651 O O . GLU A 1 84 ? 2.801 17.033 -0.741 1.00 90.06 84 GLU A O 1
ATOM 656 N N . LYS A 1 85 ? 3.419 16.196 -2.738 1.00 86.56 85 LYS A N 1
ATOM 657 C CA . LYS A 1 85 ? 2.983 17.347 -3.539 1.00 86.56 85 LYS A CA 1
ATOM 658 C C . LYS A 1 85 ? 1.514 17.253 -3.941 1.00 86.56 85 LYS A C 1
ATOM 660 O O . LYS A 1 85 ? 0.816 18.261 -3.936 1.00 86.56 85 LYS A O 1
ATOM 665 N N . THR A 1 86 ? 1.051 16.061 -4.314 1.00 86.12 86 THR A N 1
ATOM 666 C CA . THR A 1 86 ? -0.303 15.858 -4.860 1.00 86.12 86 THR A CA 1
ATOM 667 C C . THR A 1 86 ? -1.227 15.074 -3.950 1.00 86.12 86 THR A C 1
ATOM 669 O O . THR A 1 86 ? -2.439 15.158 -4.108 1.00 86.12 86 THR A O 1
ATOM 672 N N . GLY A 1 87 ? -0.687 14.295 -3.013 1.00 87.50 87 GLY A N 1
ATOM 673 C CA . GLY A 1 87 ? -1.466 13.325 -2.252 1.00 87.50 87 GLY A CA 1
ATOM 674 C C . GLY A 1 87 ? -1.857 12.083 -3.058 1.00 87.50 87 GLY A C 1
ATOM 675 O O . GLY A 1 87 ? -2.692 11.309 -2.587 1.00 87.50 87 GLY A O 1
ATOM 676 N N . ASN A 1 88 ? -1.291 11.869 -4.251 1.00 89.06 88 ASN A N 1
ATOM 677 C CA . ASN A 1 88 ? -1.517 10.640 -5.012 1.00 89.06 88 ASN A CA 1
ATOM 678 C C . ASN A 1 88 ? -0.932 9.444 -4.264 1.00 89.06 88 ASN A C 1
ATOM 680 O O . ASN A 1 88 ? 0.174 9.523 -3.732 1.00 89.06 88 ASN A O 1
ATOM 684 N N . VAL A 1 89 ? -1.687 8.350 -4.233 1.00 90.75 89 VAL A N 1
ATOM 685 C CA . VAL A 1 89 ? -1.302 7.124 -3.536 1.00 90.75 89 VAL A CA 1
ATOM 686 C C . VAL A 1 89 ? -0.804 6.120 -4.564 1.00 90.75 89 VAL A C 1
ATOM 688 O O . VAL A 1 89 ? -1.509 5.805 -5.519 1.00 90.75 89 VAL A O 1
ATOM 691 N N . HIS A 1 90 ? 0.408 5.632 -4.357 1.00 90.88 90 HIS A N 1
ATOM 692 C CA . HIS A 1 90 ? 1.022 4.550 -5.099 1.00 90.88 90 HIS A CA 1
ATOM 693 C C . HIS A 1 90 ? 1.011 3.293 -4.230 1.00 90.88 90 HIS A C 1
ATOM 695 O O . HIS A 1 90 ? 1.540 3.296 -3.119 1.00 90.88 90 HIS A O 1
ATOM 701 N N . VAL A 1 91 ? 0.412 2.224 -4.744 1.00 91.94 91 VAL A N 1
ATOM 702 C CA . VAL A 1 91 ? 0.483 0.881 -4.163 1.00 91.94 91 VAL A CA 1
ATOM 703 C C . VAL A 1 91 ? 1.228 0.022 -5.170 1.00 91.94 91 VAL A C 1
ATOM 705 O O . VAL A 1 91 ? 0.870 -0.002 -6.346 1.00 91.94 91 VAL A O 1
ATOM 708 N N . CYS A 1 92 ? 2.307 -0.612 -4.725 1.00 91.00 92 CYS A N 1
ATOM 709 C CA . CYS A 1 92 ? 3.215 -1.313 -5.619 1.00 91.00 92 CYS A CA 1
ATOM 710 C C . CYS A 1 92 ? 2.830 -2.792 -5.733 1.00 91.00 92 CYS A C 1
ATOM 712 O O . CYS A 1 92 ? 3.156 -3.598 -4.856 1.00 91.00 92 CYS A O 1
ATOM 714 N N . ASP A 1 93 ? 2.150 -3.134 -6.823 1.00 87.06 93 ASP A N 1
ATOM 715 C CA . ASP A 1 93 ? 1.792 -4.500 -7.201 1.00 87.06 93 ASP A CA 1
ATOM 716 C C . ASP A 1 93 ? 2.634 -5.006 -8.386 1.00 87.06 93 ASP A C 1
ATOM 718 O O . ASP A 1 93 ? 3.528 -4.313 -8.875 1.00 87.06 93 ASP A O 1
ATOM 722 N N . ASP A 1 94 ? 2.343 -6.219 -8.856 1.00 84.00 94 ASP A N 1
ATOM 723 C CA . ASP A 1 94 ? 3.058 -6.868 -9.964 1.00 84.00 94 ASP A CA 1
ATOM 724 C C . ASP A 1 94 ? 2.829 -6.173 -11.326 1.00 84.00 94 ASP A C 1
ATOM 726 O O . ASP A 1 94 ? 3.500 -6.484 -12.306 1.00 84.00 94 ASP A O 1
ATOM 730 N N . THR A 1 95 ? 1.910 -5.200 -11.398 1.00 82.69 95 THR A N 1
ATOM 731 C CA . THR A 1 95 ? 1.610 -4.392 -12.595 1.00 82.69 95 THR A CA 1
ATOM 732 C C . THR A 1 95 ? 2.106 -2.949 -12.483 1.00 82.69 95 THR A C 1
ATOM 734 O O . THR A 1 95 ? 1.672 -2.066 -13.234 1.00 82.69 95 THR A O 1
ATOM 737 N N . CYS A 1 96 ? 3.023 -2.695 -11.548 1.00 87.38 96 CYS A N 1
ATOM 738 C CA . CYS A 1 96 ? 3.586 -1.378 -11.303 1.00 87.38 96 CYS A CA 1
ATOM 739 C C . CYS A 1 96 ? 4.132 -0.734 -12.593 1.00 87.38 96 CYS A C 1
ATOM 741 O O . CYS A 1 96 ? 4.921 -1.325 -13.327 1.00 87.38 96 CYS A O 1
ATOM 743 N N . ARG A 1 97 ? 3.727 0.514 -12.859 1.00 84.88 97 ARG A N 1
ATOM 744 C CA . ARG A 1 97 ? 4.132 1.272 -14.060 1.00 84.88 97 ARG A CA 1
ATOM 745 C C . ARG A 1 97 ? 5.414 2.079 -13.881 1.00 84.88 97 ARG A C 1
ATOM 747 O O . ARG A 1 97 ? 6.000 2.516 -14.860 1.00 84.88 97 ARG A O 1
ATOM 754 N N . GLU A 1 98 ? 5.839 2.269 -12.639 1.00 86.50 98 GLU A N 1
ATOM 755 C CA . GLU A 1 98 ? 6.969 3.128 -12.257 1.00 86.50 98 GLU A CA 1
ATOM 756 C C . GLU A 1 98 ? 8.274 2.323 -12.151 1.00 86.50 98 GLU A C 1
ATOM 758 O O . GLU A 1 98 ? 9.141 2.616 -11.325 1.00 86.50 98 GLU A O 1
ATOM 763 N N . VAL A 1 99 ? 8.374 1.260 -12.952 1.00 88.06 99 VAL A N 1
ATOM 764 C CA . VAL A 1 99 ? 9.452 0.273 -12.921 1.00 88.06 99 VAL A CA 1
ATOM 765 C C . VAL A 1 99 ? 10.516 0.634 -13.948 1.00 88.06 99 VAL A C 1
ATOM 767 O O . VAL A 1 99 ? 10.215 0.833 -15.124 1.00 88.06 99 VAL A O 1
ATOM 770 N N . ILE A 1 100 ? 11.766 0.682 -13.498 1.00 88.25 100 ILE A N 1
ATOM 771 C CA . ILE A 1 100 ? 12.948 0.899 -14.335 1.00 88.25 100 ILE A CA 1
ATOM 772 C C . ILE A 1 100 ? 13.877 -0.310 -14.247 1.00 88.25 100 ILE A C 1
ATOM 774 O O . ILE A 1 100 ? 13.892 -1.011 -13.240 1.00 88.25 100 ILE A O 1
ATOM 778 N N . MET A 1 101 ? 14.652 -0.564 -15.298 1.00 86.69 101 MET A N 1
ATOM 779 C CA . MET A 1 101 ? 15.683 -1.603 -15.286 1.00 86.69 101 MET A CA 1
ATOM 780 C C . MET A 1 101 ? 16.980 -1.023 -14.722 1.00 86.69 101 MET A C 1
ATOM 782 O O . MET A 1 101 ? 17.483 -0.029 -15.249 1.00 86.69 101 MET A O 1
ATOM 786 N N . ASP A 1 102 ? 17.519 -1.637 -13.670 1.00 82.44 102 ASP A N 1
AT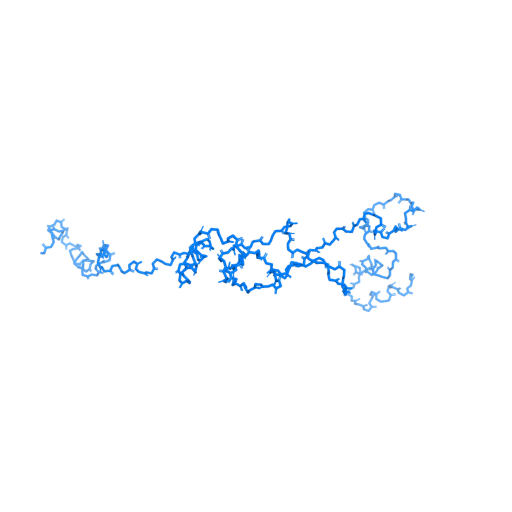OM 787 C CA . ASP A 1 102 ? 18.831 -1.281 -13.134 1.00 82.44 102 ASP A CA 1
ATOM 788 C C . ASP A 1 102 ? 19.932 -1.787 -14.087 1.00 82.44 102 ASP A C 1
ATOM 790 O O . ASP A 1 102 ? 20.053 -3.001 -14.282 1.00 82.44 102 ASP A O 1
ATOM 794 N N . PRO A 1 103 ? 20.755 -0.901 -14.680 1.00 79.19 103 PRO A N 1
ATOM 795 C CA . PRO A 1 103 ? 21.811 -1.298 -15.609 1.00 79.19 103 PRO A CA 1
ATOM 796 C C . PRO A 1 103 ? 22.919 -2.148 -14.971 1.00 79.19 103 PRO A C 1
ATOM 798 O O . PRO A 1 103 ? 23.682 -2.768 -15.705 1.00 79.19 103 PRO A O 1
ATOM 801 N N . ALA A 1 104 ? 23.051 -2.167 -13.639 1.00 80.38 104 ALA A N 1
ATOM 802 C CA . ALA A 1 104 ? 24.089 -2.948 -12.964 1.00 80.38 104 ALA A CA 1
ATOM 803 C C . ALA A 1 104 ? 23.691 -4.413 -12.725 1.00 80.38 104 ALA A C 1
ATOM 805 O O . ALA A 1 104 ? 24.545 -5.294 -12.781 1.00 80.38 104 ALA A O 1
ATOM 806 N N . ASN A 1 105 ? 22.411 -4.661 -12.440 1.00 75.31 105 ASN A N 1
ATOM 807 C CA . ASN A 1 105 ? 21.917 -5.963 -11.979 1.00 75.31 105 ASN A CA 1
ATOM 808 C C . ASN A 1 105 ? 20.861 -6.577 -12.913 1.00 75.31 105 ASN A C 1
ATOM 810 O O . ASN A 1 105 ? 20.393 -7.677 -12.646 1.00 75.31 105 ASN A O 1
ATOM 814 N N . GLU A 1 106 ? 20.445 -5.853 -13.961 1.00 78.75 106 GLU A N 1
ATOM 815 C CA . GLU A 1 106 ? 19.354 -6.212 -14.887 1.00 78.75 106 GLU A CA 1
ATOM 816 C C . GLU A 1 106 ? 17.993 -6.463 -14.204 1.00 78.75 106 GLU A C 1
ATOM 818 O O . GLU A 1 106 ? 17.050 -6.969 -14.817 1.00 78.75 106 GLU A O 1
ATOM 823 N N . LEU A 1 107 ? 17.863 -6.063 -12.935 1.00 84.50 107 LEU A N 1
ATOM 824 C CA . LEU A 1 107 ? 16.643 -6.187 -12.148 1.00 84.50 107 LEU A CA 1
ATOM 825 C C . LEU A 1 107 ? 15.692 -5.029 -12.437 1.00 84.50 107 LEU A C 1
ATOM 827 O O . LEU A 1 107 ? 16.095 -3.875 -12.590 1.00 84.50 107 LEU A O 1
ATOM 831 N N . LEU A 1 108 ? 14.402 -5.344 -12.472 1.00 87.56 108 LEU A N 1
ATOM 832 C CA . LEU A 1 108 ? 13.341 -4.358 -12.593 1.00 87.56 108 LEU A CA 1
ATOM 833 C C . LEU A 1 108 ? 13.028 -3.800 -11.202 1.00 87.56 108 LEU A C 1
ATOM 835 O O . LEU A 1 108 ? 12.699 -4.561 -10.303 1.00 87.56 108 LEU A O 1
ATOM 839 N N . VAL A 1 109 ? 13.115 -2.488 -10.995 1.00 89.62 109 VAL A N 1
ATOM 840 C CA . VAL A 1 109 ? 12.909 -1.854 -9.683 1.00 89.62 109 VAL A CA 1
ATOM 841 C C . VAL A 1 109 ? 11.886 -0.731 -9.797 1.00 89.62 109 VAL A C 1
ATOM 843 O O . VAL A 1 109 ? 11.993 0.134 -10.665 1.00 89.62 109 VAL A O 1
ATOM 846 N N . CYS A 1 110 ? 10.887 -0.714 -8.912 1.00 91.38 110 CYS A N 1
ATOM 847 C CA . CYS A 1 110 ? 9.981 0.427 -8.794 1.00 91.38 110 CYS A CA 1
ATOM 848 C C . CYS A 1 110 ? 10.710 1.628 -8.184 1.00 91.38 110 CYS A C 1
ATOM 850 O O . CYS A 1 110 ? 11.223 1.557 -7.070 1.00 91.38 110 CYS A O 1
ATOM 852 N N . THR A 1 111 ? 10.670 2.763 -8.873 1.00 90.50 111 THR A N 1
ATOM 853 C CA . THR A 1 111 ? 11.303 4.014 -8.426 1.00 90.50 111 THR A CA 1
ATOM 854 C C . THR A 1 111 ? 10.627 4.658 -7.213 1.00 90.50 111 THR A C 1
ATOM 856 O O . THR A 1 111 ? 11.228 5.508 -6.564 1.00 90.50 111 THR A O 1
ATOM 859 N N . ILE A 1 112 ? 9.386 4.273 -6.894 1.00 90.38 112 ILE A N 1
ATOM 860 C CA . ILE A 1 112 ? 8.624 4.822 -5.762 1.00 90.38 112 ILE A CA 1
ATOM 861 C C . ILE A 1 112 ? 8.776 3.949 -4.515 1.00 90.38 112 ILE A C 1
ATOM 863 O O . ILE A 1 112 ? 9.081 4.457 -3.439 1.00 90.38 112 ILE A O 1
ATOM 867 N N . SER A 1 113 ? 8.540 2.641 -4.644 1.00 89.25 113 SER A N 1
ATOM 868 C CA . SER A 1 113 ? 8.556 1.711 -3.508 1.00 89.25 113 SER A CA 1
ATOM 869 C C . SER A 1 113 ? 9.920 1.068 -3.256 1.00 89.25 113 SER A C 1
ATOM 871 O O . SER A 1 113 ? 10.133 0.507 -2.185 1.00 89.25 113 SER A O 1
ATOM 873 N N . GLY A 1 114 ? 10.821 1.087 -4.244 1.00 87.94 114 GLY A N 1
ATOM 874 C CA . GLY A 1 114 ? 12.078 0.337 -4.213 1.00 87.94 114 GLY A CA 1
ATOM 875 C C . GLY A 1 114 ? 11.903 -1.177 -4.360 1.00 87.94 114 GLY A C 1
ATOM 876 O O . GLY A 1 114 ? 12.870 -1.917 -4.203 1.00 87.94 114 GLY A O 1
ATOM 877 N N . ARG A 1 115 ? 10.686 -1.665 -4.641 1.00 89.19 115 ARG A N 1
ATOM 878 C CA . ARG A 1 115 ? 10.428 -3.097 -4.824 1.00 89.19 115 ARG A CA 1
ATOM 879 C C . ARG A 1 115 ? 11.103 -3.586 -6.104 1.00 89.19 115 ARG A C 1
ATOM 881 O O . ARG A 1 115 ? 10.854 -3.032 -7.176 1.00 89.19 115 ARG A O 1
ATOM 888 N N . CYS A 1 116 ? 11.921 -4.627 -5.975 1.00 87.31 116 CYS A N 1
ATOM 889 C CA . CYS A 1 116 ? 12.480 -5.358 -7.105 1.00 87.31 116 CYS A CA 1
ATOM 890 C C . CYS A 1 116 ? 11.454 -6.372 -7.627 1.00 87.31 116 CYS A C 1
ATOM 892 O O . CYS A 1 116 ? 10.762 -7.028 -6.845 1.00 87.31 116 CYS A O 1
ATOM 894 N N . PHE A 1 117 ? 11.372 -6.492 -8.943 1.00 83.38 117 PHE A N 1
ATOM 895 C CA . PHE A 1 117 ? 10.588 -7.475 -9.663 1.00 83.38 117 PHE A CA 1
ATOM 896 C C . PH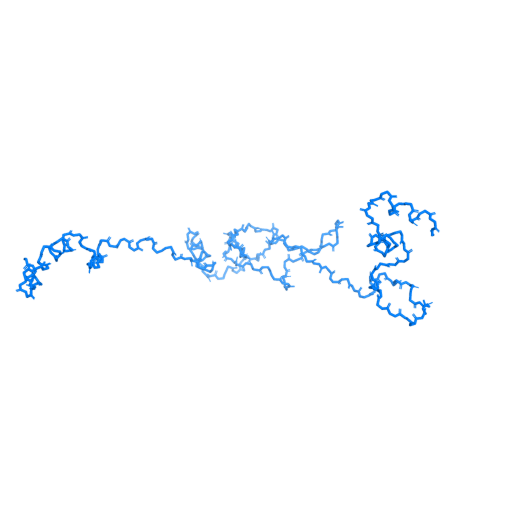E A 1 117 ? 11.554 -8.427 -10.343 1.00 83.38 117 PHE A C 1
ATOM 898 O O . PHE A 1 117 ? 12.453 -8.002 -11.077 1.00 83.38 117 PHE A O 1
ATOM 905 N N . ASP A 1 118 ? 11.338 -9.714 -10.113 1.00 75.19 118 ASP A N 1
ATOM 906 C CA . ASP A 1 118 ? 12.061 -10.738 -10.839 1.00 75.19 118 ASP A CA 1
ATOM 907 C C . ASP A 1 118 ? 11.598 -10.705 -12.293 1.00 75.19 118 ASP A C 1
ATOM 909 O O . ASP A 1 118 ? 10.410 -10.841 -12.607 1.00 75.19 118 ASP A O 1
ATOM 913 N N . ARG A 1 119 ? 12.551 -10.522 -13.205 1.00 67.31 119 ARG A N 1
ATOM 914 C CA . ARG A 1 119 ? 12.324 -10.839 -14.608 1.00 67.31 119 ARG A CA 1
ATOM 915 C C . ARG A 1 119 ? 12.113 -12.348 -14.654 1.00 67.31 119 ARG A C 1
ATOM 917 O O . ARG A 1 119 ? 13.049 -13.101 -14.401 1.00 67.31 119 ARG A O 1
ATOM 924 N N . LEU A 1 120 ? 10.885 -12.788 -14.934 1.00 59.78 120 LEU A N 1
ATOM 925 C CA . LEU A 1 120 ? 10.630 -14.188 -15.259 1.00 59.78 120 LEU A CA 1
ATOM 926 C C . LEU A 1 120 ? 11.558 -14.535 -16.425 1.00 59.78 120 LEU A C 1
ATOM 928 O O . LEU A 1 120 ? 11.350 -14.039 -17.534 1.00 59.78 120 LEU A O 1
ATOM 932 N N . LEU A 1 121 ? 12.611 -15.307 -16.146 1.00 54.66 121 LEU A N 1
ATOM 933 C CA . LEU A 1 121 ? 13.541 -15.781 -17.163 1.00 54.66 121 LEU A CA 1
ATOM 934 C C . LEU A 1 121 ? 12.713 -16.432 -18.267 1.00 54.66 121 LEU A C 1
ATOM 936 O O . LEU A 1 121 ? 11.870 -17.298 -18.004 1.00 54.66 121 LEU A O 1
ATOM 940 N N . LEU A 1 122 ? 12.910 -15.981 -19.503 1.00 50.25 122 LEU A N 1
ATOM 941 C CA . LEU A 1 122 ? 12.268 -16.632 -20.636 1.00 50.25 122 LEU A CA 1
ATOM 942 C C . LEU A 1 122 ? 12.794 -18.075 -20.712 1.00 50.25 122 LEU A C 1
ATOM 944 O O . LEU A 1 122 ? 13.960 -18.304 -20.400 1.00 50.25 122 LEU A O 1
ATOM 948 N N . PRO A 1 123 ? 12.005 -19.061 -21.175 1.00 53.41 123 PRO A N 1
ATOM 949 C CA . PRO A 1 123 ? 12.486 -20.437 -21.347 1.00 53.41 123 PRO A CA 1
ATOM 950 C C . PRO A 1 123 ? 13.758 -20.555 -22.206 1.00 53.41 123 PRO A C 1
ATOM 952 O O . PRO A 1 123 ? 14.467 -21.546 -22.121 1.00 53.41 123 PRO A O 1
ATOM 955 N N . SER A 1 124 ? 14.056 -19.544 -23.028 1.00 55.25 124 SER A N 1
ATOM 956 C CA . SER A 1 124 ? 15.284 -19.418 -23.821 1.00 55.25 124 SER A CA 1
ATOM 957 C C . SER A 1 124 ? 16.524 -18.971 -23.033 1.00 55.25 124 SER A C 1
ATOM 959 O O . SER A 1 124 ? 17.627 -19.065 -23.555 1.00 55.25 124 SER A O 1
ATOM 961 N N . GLU A 1 125 ? 16.341 -18.440 -21.824 1.00 51.81 125 GLU A N 1
ATOM 962 C CA . GLU A 1 125 ? 17.387 -18.017 -20.877 1.00 51.81 125 GLU A CA 1
ATOM 963 C C . GLU A 1 125 ? 17.604 -19.068 -19.774 1.00 51.81 125 GLU A C 1
ATOM 965 O O . GLU A 1 125 ? 18.524 -18.947 -18.970 1.00 51.81 125 GLU A O 1
ATOM 970 N N . MET A 1 126 ? 16.770 -20.114 -19.734 1.00 51.94 126 MET A N 1
ATOM 971 C CA . MET A 1 126 ? 17.079 -21.321 -18.979 1.00 51.94 126 MET A CA 1
ATOM 972 C C . MET A 1 126 ? 18.187 -22.053 -19.738 1.00 51.94 126 MET A C 1
ATOM 974 O O . MET A 1 126 ? 17.959 -22.529 -20.853 1.00 51.94 126 MET A O 1
ATOM 978 N N . GLU A 1 127 ? 19.387 -22.106 -19.153 1.00 52.62 127 GLU A N 1
ATOM 979 C CA . GLU A 1 127 ? 20.468 -22.995 -19.590 1.00 52.62 127 GLU A CA 1
ATOM 980 C C . GLU A 1 127 ? 19.847 -24.355 -19.931 1.00 52.62 127 GLU A C 1
ATOM 982 O O . GLU A 1 127 ? 19.198 -24.987 -19.093 1.00 52.62 127 GLU A O 1
ATOM 987 N N . THR A 1 128 ? 19.943 -24.757 -21.200 1.00 45.62 128 THR A N 1
ATOM 988 C CA . THR A 1 128 ? 19.452 -26.061 -21.637 1.00 45.62 128 THR A CA 1
ATOM 989 C C . THR A 1 128 ? 20.378 -27.088 -21.012 1.00 45.62 128 THR A C 1
ATOM 991 O O . THR A 1 128 ? 21.449 -27.361 -21.550 1.00 45.62 128 THR A O 1
ATOM 994 N N . ASP A 1 129 ? 19.997 -27.586 -19.839 1.00 41.91 129 ASP A N 1
ATOM 995 C CA . ASP A 1 129 ? 20.735 -28.621 -19.135 1.00 41.91 129 ASP A CA 1
ATOM 996 C C . ASP A 1 129 ? 20.721 -29.871 -20.021 1.00 41.91 129 ASP A C 1
ATOM 998 O O . ASP A 1 129 ? 19.708 -30.556 -20.188 1.00 41.91 129 ASP A O 1
ATOM 1002 N N . ASN A 1 130 ? 21.831 -30.080 -20.721 1.00 42.72 130 ASN A N 1
ATOM 1003 C CA . ASN A 1 130 ? 21.945 -30.993 -21.853 1.00 42.72 130 ASN A CA 1
ATOM 1004 C C . ASN A 1 130 ? 22.154 -32.453 -21.404 1.00 42.72 130 ASN A C 1
ATOM 1006 O O . ASN A 1 130 ? 22.614 -33.278 -22.188 1.00 42.72 130 ASN A O 1
ATOM 1010 N N . ASP A 1 131 ? 21.797 -32.788 -20.161 1.00 42.03 131 ASP A N 1
ATOM 1011 C CA . ASP A 1 131 ? 22.096 -34.073 -19.517 1.00 42.03 131 ASP A CA 1
ATOM 1012 C C . ASP A 1 131 ? 20.853 -34.953 -19.280 1.00 42.03 131 ASP A C 1
ATOM 1014 O O . ASP A 1 131 ? 20.780 -35.733 -18.332 1.00 42.03 131 ASP A O 1
ATOM 1018 N N . GLN A 1 132 ? 19.866 -34.907 -20.179 1.00 44.72 132 GLN A N 1
ATOM 1019 C CA . GLN A 1 132 ? 18.803 -35.920 -20.227 1.00 44.72 132 GLN A CA 1
ATOM 1020 C C . GLN A 1 132 ? 18.889 -36.773 -21.489 1.00 44.72 132 GLN A C 1
ATOM 1022 O O . GLN A 1 132 ? 18.096 -36.611 -22.414 1.00 44.72 132 GLN A O 1
ATOM 1027 N N . GLN A 1 133 ? 19.809 -37.743 -21.501 1.00 44.72 133 GLN A N 1
ATOM 1028 C CA . GLN A 1 133 ? 19.625 -38.973 -22.280 1.00 44.72 133 GLN A CA 1
ATOM 1029 C C . GLN A 1 133 ? 20.561 -40.110 -21.839 1.00 44.72 133 GLN A C 1
ATOM 1031 O O . GLN A 1 133 ? 21.617 -40.317 -22.422 1.00 44.72 133 GLN A O 1
ATOM 1036 N N . GLN A 1 134 ? 20.125 -40.862 -20.822 1.00 35.25 134 GLN A N 1
ATOM 1037 C CA . GLN A 1 134 ? 20.350 -42.302 -20.555 1.00 35.25 134 GLN A CA 1
ATOM 1038 C C . GLN A 1 134 ? 19.994 -42.504 -19.073 1.00 35.25 134 GLN A C 1
ATOM 1040 O O . GLN A 1 134 ? 20.648 -41.945 -18.212 1.00 35.25 134 GLN A O 1
ATOM 1045 N N . GLY A 1 135 ? 18.927 -43.175 -18.654 1.00 32.59 135 GLY A N 1
ATOM 1046 C CA . GLY A 1 135 ? 18.353 -44.430 -19.116 1.00 32.59 135 GLY A CA 1
ATOM 1047 C C . GLY A 1 135 ? 18.240 -45.336 -17.880 1.00 32.59 135 GLY A C 1
ATOM 1048 O O . GLY A 1 135 ? 19.211 -45.470 -17.148 1.00 32.59 135 GLY A O 1
ATOM 1049 N N . GLY A 1 136 ? 17.080 -45.960 -17.655 1.00 30.50 136 GLY A N 1
ATOM 1050 C CA . GLY A 1 136 ? 16.934 -47.050 -16.679 1.00 30.50 136 GLY A CA 1
ATOM 1051 C C . GLY A 1 136 ? 15.975 -46.771 -15.522 1.00 30.50 136 GLY A C 1
ATOM 1052 O O . GLY A 1 136 ? 16.290 -46.057 -14.581 1.00 30.50 136 GLY A O 1
ATOM 1053 N N . VAL A 1 137 ? 14.808 -47.405 -15.603 1.00 42.34 137 VAL A N 1
ATOM 1054 C CA . VAL A 1 137 ? 13.843 -47.611 -14.517 1.00 42.34 137 VAL A CA 1
ATOM 1055 C C . VAL A 1 137 ? 14.498 -48.416 -13.390 1.00 42.34 137 VAL A C 1
ATOM 1057 O O . VAL A 1 137 ? 14.875 -49.551 -13.659 1.00 42.34 137 VAL A O 1
ATOM 1060 N N . THR A 1 138 ? 14.556 -47.874 -12.168 1.00 35.19 138 THR A N 1
ATOM 1061 C CA . THR A 1 138 ? 14.394 -48.604 -10.887 1.00 35.19 138 THR A CA 1
ATOM 1062 C C . THR A 1 138 ? 14.341 -47.622 -9.705 1.00 35.19 138 THR A C 1
ATOM 1064 O O . THR A 1 138 ? 15.271 -46.844 -9.539 1.00 35.19 138 THR A O 1
ATOM 1067 N N . ASP A 1 139 ? 13.246 -47.707 -8.939 1.00 42.25 139 ASP A N 1
ATOM 1068 C CA . ASP A 1 139 ? 12.949 -47.232 -7.569 1.00 42.25 139 ASP A CA 1
ATOM 1069 C C . ASP A 1 139 ? 13.617 -45.957 -7.005 1.00 42.25 139 ASP A C 1
ATOM 1071 O O . ASP A 1 139 ? 14.806 -45.927 -6.707 1.00 42.25 139 ASP A O 1
ATOM 1075 N N . GLU A 1 140 ? 12.761 -44.957 -6.748 1.00 51.12 140 GLU A N 1
ATOM 1076 C CA . GLU A 1 140 ? 12.790 -44.010 -5.615 1.00 51.12 140 GLU A CA 1
ATOM 1077 C C . GLU A 1 140 ? 14.174 -43.503 -5.152 1.00 51.12 140 GLU A C 1
ATOM 1079 O O . GLU A 1 140 ? 14.591 -43.723 -4.014 1.00 51.12 140 GLU A O 1
ATOM 1084 N N . VAL A 1 141 ? 14.866 -42.736 -6.000 1.00 47.66 141 VAL A N 1
ATOM 1085 C CA . VAL A 1 141 ? 15.901 -41.796 -5.541 1.00 47.66 141 VAL A CA 1
ATOM 1086 C C . VAL A 1 141 ? 15.540 -40.416 -6.076 1.00 47.66 141 VAL A C 1
ATOM 1088 O O . VAL A 1 141 ? 15.405 -40.237 -7.287 1.00 47.66 141 VAL A O 1
ATOM 1091 N N . GLU A 1 142 ? 15.322 -39.456 -5.172 1.00 50.19 142 GLU A N 1
ATOM 1092 C CA . GLU A 1 142 ? 14.941 -38.082 -5.512 1.00 50.19 142 GLU A CA 1
ATOM 1093 C C . GLU A 1 142 ? 15.873 -37.505 -6.601 1.00 50.19 142 GLU A C 1
ATOM 1095 O O . GLU A 1 142 ? 17.085 -37.415 -6.378 1.00 50.19 142 GLU A O 1
ATOM 1100 N N . PRO A 1 143 ? 15.335 -37.066 -7.759 1.00 52.94 143 PRO A N 1
ATOM 1101 C CA . PRO A 1 143 ? 16.116 -36.627 -8.925 1.00 52.94 143 PRO A CA 1
ATOM 1102 C C . PRO A 1 143 ? 17.048 -35.422 -8.714 1.00 52.94 143 PRO A C 1
ATOM 1104 O O . PRO A 1 143 ? 17.738 -35.019 -9.645 1.00 52.94 143 PRO A O 1
ATOM 1107 N N . PHE A 1 144 ? 17.051 -34.802 -7.532 1.00 55.19 144 PHE A N 1
ATOM 1108 C CA . PHE A 1 144 ? 17.743 -33.535 -7.298 1.00 55.19 144 PHE A CA 1
ATOM 1109 C C . PHE A 1 144 ? 19.240 -33.690 -6.994 1.00 55.19 144 PHE A C 1
ATOM 1111 O O . PHE A 1 144 ? 20.024 -32.778 -7.250 1.00 55.19 144 PHE A O 1
ATOM 1118 N N . MET A 1 145 ? 19.674 -34.833 -6.462 1.00 57.94 145 MET A N 1
ATOM 1119 C CA . MET A 1 145 ? 21.078 -35.038 -6.108 1.00 57.94 145 MET A CA 1
ATOM 1120 C C . MET A 1 145 ? 21.751 -35.942 -7.148 1.00 57.94 145 MET A C 1
ATOM 1122 O O . MET A 1 145 ? 21.722 -37.163 -7.034 1.00 57.94 145 MET A O 1
ATOM 1126 N N . GLY A 1 146 ? 22.352 -35.342 -8.183 1.00 62.88 146 GLY A N 1
ATOM 1127 C CA . GLY A 1 146 ? 23.139 -36.057 -9.204 1.00 62.88 146 GLY A CA 1
ATOM 1128 C C . GLY A 1 146 ? 24.305 -36.878 -8.620 1.00 62.88 146 GLY A C 1
ATOM 1129 O O . GLY A 1 146 ? 24.567 -36.835 -7.430 1.00 62.88 146 GLY A O 1
ATOM 1130 N N . SER A 1 147 ? 25.093 -37.597 -9.425 1.00 68.12 147 SER A N 1
ATOM 1131 C CA . SER A 1 147 ? 26.069 -38.617 -8.956 1.00 68.12 147 SER A CA 1
ATOM 1132 C C . SER A 1 147 ? 27.297 -38.126 -8.151 1.00 68.12 147 SER A C 1
ATOM 1134 O O . SER A 1 147 ? 28.259 -38.879 -7.952 1.00 68.12 147 SER A O 1
ATOM 1136 N N . GLY A 1 148 ? 27.308 -36.862 -7.728 1.00 71.38 148 GLY A N 1
ATOM 1137 C CA . GLY A 1 148 ? 28.406 -36.216 -7.018 1.00 71.38 148 GLY A CA 1
ATOM 1138 C C . GLY A 1 148 ? 28.566 -36.670 -5.564 1.00 71.38 148 GLY A C 1
ATOM 1139 O O . GLY A 1 148 ? 27.762 -37.416 -5.004 1.00 71.38 148 GLY A O 1
ATOM 1140 N N . ARG A 1 149 ? 29.625 -36.170 -4.918 1.00 77.81 149 ARG A N 1
ATOM 1141 C CA . ARG A 1 149 ? 29.985 -36.512 -3.530 1.00 77.81 149 ARG A CA 1
ATOM 1142 C C . ARG A 1 149 ? 28.823 -36.330 -2.546 1.00 77.81 149 ARG A C 1
ATOM 1144 O O . ARG A 1 149 ? 28.683 -37.137 -1.635 1.00 77.81 149 ARG A O 1
ATOM 1151 N N . PHE A 1 150 ? 27.997 -35.302 -2.738 1.00 76.19 150 PHE A N 1
ATOM 1152 C CA . PHE A 1 150 ? 26.873 -35.000 -1.850 1.00 76.19 150 PHE A CA 1
ATOM 1153 C C . PHE A 1 150 ? 25.741 -36.029 -1.935 1.00 76.19 150 PHE A C 1
ATOM 1155 O O . PHE A 1 150 ? 25.259 -36.456 -0.893 1.00 76.19 150 PHE A O 1
ATOM 1162 N N . ALA A 1 151 ? 25.385 -36.510 -3.130 1.00 78.38 151 ALA A N 1
ATOM 1163 C CA . ALA A 1 151 ? 24.387 -37.574 -3.265 1.00 78.38 151 ALA A CA 1
ATOM 1164 C C . ALA A 1 151 ? 24.865 -38.889 -2.646 1.00 78.38 151 ALA A C 1
ATOM 1166 O O . ALA A 1 151 ? 24.114 -39.588 -1.971 1.00 78.38 151 ALA A O 1
ATOM 1167 N N . ARG A 1 152 ? 26.156 -39.201 -2.821 1.00 77.56 152 ARG A N 1
ATOM 1168 C CA . ARG A 1 152 ? 26.773 -40.380 -2.202 1.00 77.56 152 ARG A CA 1
ATOM 1169 C C . ARG A 1 152 ? 26.782 -40.272 -0.680 1.00 77.56 152 ARG A C 1
ATOM 1171 O O . ARG A 1 15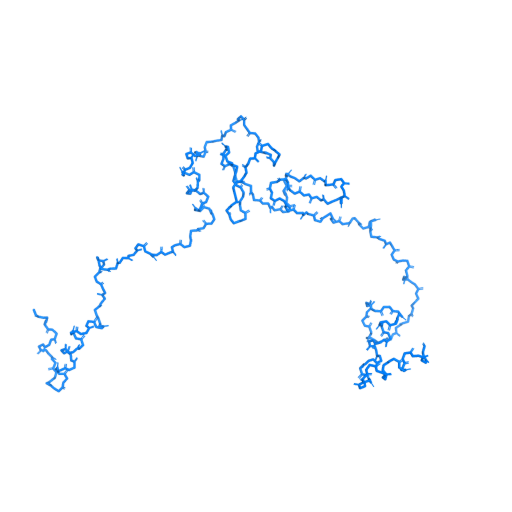2 ? 26.472 -41.244 -0.002 1.00 77.56 152 ARG A O 1
ATOM 1178 N N . ALA A 1 153 ? 27.105 -39.093 -0.151 1.00 81.94 153 ALA A N 1
ATOM 1179 C CA . ALA A 1 153 ? 27.075 -38.838 1.284 1.00 81.94 153 ALA A CA 1
ATOM 1180 C C . ALA A 1 153 ? 25.655 -38.952 1.850 1.00 81.94 153 ALA A C 1
ATOM 1182 O O . ALA A 1 153 ? 25.487 -39.492 2.935 1.00 81.94 153 ALA A O 1
ATOM 1183 N N . TYR A 1 154 ? 24.643 -38.502 1.104 1.00 79.69 154 TYR A N 1
ATOM 1184 C CA . TYR A 1 154 ? 23.242 -38.637 1.492 1.00 79.69 154 TYR A CA 1
ATOM 1185 C C . TYR A 1 154 ? 22.817 -40.109 1.589 1.00 79.69 154 TYR A C 1
ATOM 1187 O O . TYR A 1 154 ? 22.307 -40.528 2.621 1.00 79.69 154 TYR A O 1
ATOM 1195 N N . LEU A 1 155 ? 23.102 -40.923 0.567 1.00 77.81 155 LEU A N 1
ATOM 1196 C CA . LEU A 1 155 ? 22.754 -42.351 0.556 1.00 77.81 155 LEU A CA 1
ATOM 1197 C C . LEU A 1 155 ? 23.504 -43.164 1.625 1.00 77.81 155 LEU A C 1
ATOM 1199 O O . LEU A 1 155 ? 22.919 -44.028 2.277 1.00 77.81 155 LEU A O 1
ATOM 1203 N N . LEU A 1 156 ? 24.804 -42.909 1.800 1.00 79.81 156 LEU A N 1
ATOM 1204 C CA . LEU A 1 156 ? 25.653 -43.677 2.718 1.00 79.81 156 LEU A CA 1
ATOM 1205 C C . LEU A 1 156 ? 25.563 -43.182 4.164 1.00 79.81 156 LEU A C 1
ATOM 1207 O O . LEU A 1 156 ? 25.695 -43.983 5.084 1.00 79.81 156 LEU A O 1
ATOM 1211 N N . GLY A 1 157 ? 25.296 -41.891 4.369 1.00 80.75 157 GLY A N 1
ATOM 1212 C CA . GLY A 1 157 ? 25.285 -41.249 5.684 1.00 80.75 157 GLY A CA 1
ATOM 1213 C C . GLY A 1 157 ? 24.224 -41.789 6.632 1.00 80.75 157 GLY A C 1
ATOM 1214 O O . GLY A 1 157 ? 24.455 -41.798 7.834 1.00 80.75 157 GLY A O 1
ATOM 1215 N N . TYR A 1 158 ? 23.111 -42.318 6.116 1.00 76.31 158 TYR A N 1
ATOM 1216 C CA . TYR A 1 158 ? 22.093 -42.971 6.948 1.00 76.31 158 TYR A CA 1
ATOM 1217 C C . TYR A 1 158 ? 22.579 -44.261 7.628 1.00 76.31 158 TYR A C 1
ATOM 1219 O O . TYR A 1 158 ? 21.944 -44.705 8.580 1.00 76.31 158 TYR A O 1
ATOM 1227 N N . ASN A 1 159 ? 23.677 -44.860 7.153 1.00 80.50 159 ASN A N 1
ATOM 1228 C CA . ASN A 1 159 ? 24.254 -46.090 7.704 1.00 80.50 159 ASN A CA 1
ATOM 1229 C C . ASN A 1 159 ? 25.554 -45.848 8.489 1.00 80.50 159 ASN A C 1
ATOM 1231 O O . ASN A 1 159 ? 26.226 -46.816 8.832 1.00 80.50 159 ASN A O 1
ATOM 1235 N N . CYS A 1 160 ? 25.934 -44.590 8.725 1.00 85.25 160 CYS A N 1
ATOM 1236 C CA . CYS A 1 160 ? 27.142 -44.239 9.466 1.00 85.25 160 CYS A CA 1
ATOM 1237 C C . CYS A 1 160 ? 26.773 -43.653 10.829 1.00 85.25 160 CYS A C 1
ATOM 1239 O O . CYS A 1 160 ? 25.904 -42.785 10.912 1.00 85.25 160 CYS A O 1
ATOM 1241 N N . ASP A 1 161 ? 27.475 -44.079 11.876 1.00 86.00 161 ASP A N 1
ATOM 1242 C CA . ASP A 1 161 ? 27.258 -43.583 13.238 1.00 86.00 161 ASP A CA 1
ATOM 1243 C C . ASP A 1 161 ? 27.955 -42.225 13.467 1.00 86.00 161 ASP A C 1
ATOM 1245 O O . ASP A 1 161 ? 27.469 -41.387 14.231 1.00 86.00 161 ASP A O 1
ATOM 1249 N N . ASP A 1 162 ? 29.060 -41.960 12.753 1.00 88.75 162 ASP A N 1
ATOM 1250 C CA . ASP A 1 162 ? 29.788 -40.689 12.819 1.00 88.75 162 ASP A CA 1
ATOM 1251 C C . ASP A 1 162 ? 30.428 -40.242 11.487 1.00 88.75 162 ASP A C 1
ATOM 1253 O O . ASP A 1 162 ? 30.650 -41.017 10.555 1.00 88.75 162 ASP A O 1
ATOM 1257 N N . GLU A 1 163 ? 30.791 -38.953 11.404 1.00 83.94 163 GLU A N 1
ATOM 1258 C CA . GLU A 1 163 ? 31.381 -38.335 10.201 1.00 83.94 163 GLU A CA 1
ATOM 1259 C C . GLU A 1 163 ? 32.668 -39.030 9.725 1.00 83.94 163 GLU A C 1
ATOM 1261 O O . GLU A 1 163 ? 32.947 -39.075 8.527 1.00 83.94 163 GLU A O 1
ATOM 1266 N N . LYS A 1 164 ? 33.446 -39.615 10.646 1.00 87.00 164 LYS A N 1
ATOM 1267 C CA . LYS A 1 164 ? 34.664 -40.367 10.301 1.00 87.00 164 LYS A CA 1
ATOM 1268 C C . LYS A 1 164 ? 34.347 -41.642 9.525 1.00 87.00 164 LYS A C 1
ATOM 1270 O O . LYS A 1 164 ? 35.101 -42.006 8.623 1.00 87.00 164 LYS A O 1
ATOM 1275 N N . GLU A 1 165 ? 33.257 -42.312 9.880 1.00 86.62 165 GLU A N 1
ATOM 1276 C CA . GLU A 1 165 ? 32.788 -43.514 9.199 1.00 86.62 165 GLU A CA 1
ATOM 1277 C C . GLU A 1 165 ? 32.226 -43.168 7.817 1.00 86.62 165 GLU A C 1
ATOM 1279 O O . GLU A 1 165 ? 32.567 -43.827 6.835 1.00 86.62 165 GLU A O 1
ATOM 1284 N N . LEU A 1 166 ? 31.492 -42.057 7.708 1.00 87.44 166 LEU A N 1
ATOM 1285 C CA . LEU A 1 166 ? 31.026 -41.534 6.424 1.00 87.44 166 LEU A CA 1
ATOM 1286 C C . LEU A 1 166 ? 32.192 -41.182 5.489 1.00 87.44 166 LEU A C 1
ATOM 1288 O O . LEU A 1 166 ? 32.188 -41.546 4.313 1.00 87.44 166 LEU A O 1
ATOM 1292 N N . GLU A 1 167 ? 33.226 -40.505 5.994 1.00 86.06 167 GLU A N 1
ATOM 1293 C CA . GLU A 1 167 ? 34.425 -40.209 5.206 1.00 86.06 167 GLU A CA 1
ATOM 1294 C C . GLU A 1 167 ? 35.170 -41.474 4.772 1.00 86.06 167 GLU A C 1
ATOM 1296 O O . GLU A 1 167 ? 35.694 -41.516 3.656 1.00 86.06 167 GLU A O 1
ATOM 1301 N N . ALA A 1 168 ? 35.224 -42.503 5.621 1.00 84.94 168 ALA A N 1
ATOM 1302 C CA . ALA A 1 168 ? 35.806 -43.789 5.261 1.00 84.94 168 ALA A CA 1
ATOM 1303 C C . ALA A 1 168 ? 34.984 -44.483 4.165 1.00 84.94 168 ALA A C 1
ATOM 1305 O O . ALA A 1 168 ? 35.564 -44.927 3.175 1.00 84.94 168 ALA A O 1
ATOM 1306 N N . ALA A 1 169 ? 33.654 -44.506 4.284 1.00 82.12 169 ALA A N 1
ATOM 1307 C CA . ALA A 1 169 ? 32.752 -45.079 3.286 1.00 82.12 169 ALA A CA 1
ATOM 1308 C C . ALA A 1 169 ? 32.869 -44.368 1.926 1.00 82.12 169 ALA A C 1
ATOM 1310 O O . ALA A 1 169 ? 32.926 -45.017 0.883 1.00 82.12 169 ALA A O 1
ATOM 1311 N N . LEU A 1 170 ? 33.006 -43.039 1.927 1.00 82.50 170 LEU A N 1
ATOM 1312 C CA . LEU A 1 170 ? 33.166 -42.241 0.708 1.00 82.50 170 LEU A CA 1
ATOM 1313 C C . LEU A 1 170 ? 34.523 -42.422 0.008 1.00 82.50 170 LEU A C 1
ATOM 1315 O O . LEU A 1 170 ? 34.642 -42.058 -1.159 1.00 82.50 170 LEU A O 1
ATOM 1319 N N . ARG A 1 171 ? 35.556 -42.951 0.682 1.00 77.25 171 ARG A N 1
ATOM 1320 C CA . ARG A 1 171 ? 36.894 -43.150 0.085 1.00 77.25 171 ARG A CA 1
ATOM 1321 C C . ARG A 1 171 ? 36.994 -44.371 -0.827 1.00 77.25 171 ARG A C 1
ATOM 1323 O O . ARG A 1 171 ? 37.930 -44.432 -1.620 1.00 77.25 171 ARG A O 1
ATOM 1330 N N . PHE A 1 172 ? 36.087 -45.338 -0.701 1.00 63.81 172 PHE A N 1
ATOM 1331 C CA . PHE A 1 172 ? 36.171 -46.625 -1.403 1.00 63.81 172 PHE A CA 1
ATOM 1332 C C . PHE A 1 172 ? 35.167 -46.770 -2.565 1.00 63.81 172 PHE A C 1
ATOM 1334 O O . PHE A 1 172 ? 34.994 -47.879 -3.072 1.00 63.81 172 PHE A O 1
ATOM 1341 N N . CYS A 1 173 ? 34.531 -45.678 -3.012 1.00 56.69 173 CYS A N 1
ATOM 1342 C CA . CYS A 1 173 ? 33.529 -45.660 -4.089 1.00 56.69 173 CYS A CA 1
ATOM 1343 C C . CYS A 1 173 ? 33.817 -44.617 -5.173 1.00 56.69 173 CYS A C 1
ATOM 1345 O O . CYS A 1 173 ? 34.263 -43.503 -4.830 1.00 56.69 173 CYS A O 1
#

Radius of gyration: 35.37 Å; chains: 1; bounding box: 73×69×81 Å

Organism: Rhizophora mucronata (NCBI:txid61149)

Secondary structure (DSSP, 8-state):
--GGGGGS-GGGHHHHHHHHHTTTTSPPPTTTS-GGG------HHHHHHHHHHHTT--S---TT----TTT--EEEETTEEEETTT--EEE--TT-SSEEE-TTT--EEETTT--EE-----TTTS------------S---TTS-SSHHHHHHHHHTT-SSHHHHHHHHHT-

Foldseek 3Di:
DDPPLVPDDPVCSVVVVVCVVVCVVPDDDPVPPPPVPPPPPQPLVRVLVVVCVVLVQDPDPPPVDDDALVPFDWDDRPQWTATSPHRDIDHDDPPDPNWDQDPVPRWTARSGPRDTDDDPQDPVNPDPPVPPDDDDDDDDDPPPDPPDPVSLLVVCVVVDPDPVVSVVSSVPD

pLDDT: mean 75.04, std 15.54, range [30.5, 93.3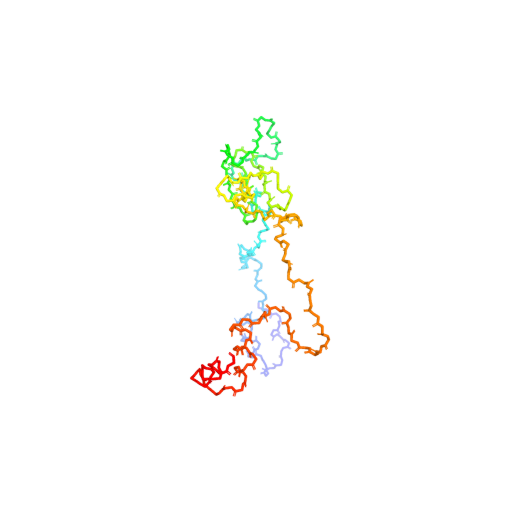8]